Protein AF-M3GY55-F1 (afdb_monomer_lite)

Structure (mmCIF, N/CA/C/O backbone):
data_AF-M3GY55-F1
#
_entry.id   AF-M3GY55-F1
#
loop_
_atom_site.group_PDB
_atom_site.id
_atom_site.type_symbol
_atom_site.label_atom_id
_atom_site.label_alt_id
_atom_site.label_comp_id
_atom_site.label_asym_id
_atom_site.label_entity_id
_atom_site.label_seq_id
_atom_site.pdbx_PDB_ins_code
_atom_site.Cartn_x
_atom_site.Cartn_y
_atom_site.Cartn_z
_atom_site.occupancy
_atom_site.B_iso_or_equiv
_atom_site.auth_seq_id
_atom_site.auth_comp_id
_atom_site.auth_asym_id
_atom_site.auth_atom_id
_atom_site.pdbx_PDB_model_num
ATOM 1 N N . MET A 1 1 ? -26.019 -18.888 15.651 1.00 51.81 1 MET A N 1
ATOM 2 C CA . MET A 1 1 ? -26.261 -18.925 17.114 1.00 51.81 1 MET A CA 1
ATOM 3 C C . MET A 1 1 ? -27.206 -17.791 17.502 1.00 51.81 1 MET A C 1
ATOM 5 O O . MET A 1 1 ? -26.781 -16.644 17.521 1.00 51.81 1 MET A O 1
ATOM 9 N N . LEU A 1 2 ? -28.461 -18.107 17.839 1.00 64.25 2 LEU A N 1
ATOM 10 C CA . LEU A 1 2 ? -29.527 -17.144 18.186 1.00 64.25 2 LEU A CA 1
ATOM 11 C C . LEU A 1 2 ? -29.190 -16.175 19.341 1.00 64.25 2 LEU A C 1
ATOM 13 O O . LEU A 1 2 ? -29.788 -15.107 19.451 1.00 64.25 2 LEU A O 1
ATOM 17 N N . HIS A 1 3 ? -28.241 -16.534 20.205 1.00 71.75 3 HIS A N 1
ATOM 18 C CA . HIS A 1 3 ? -27.856 -15.745 21.377 1.00 71.75 3 HIS A CA 1
ATOM 19 C C . HIS A 1 3 ? -27.001 -14.520 21.028 1.00 71.75 3 HIS A C 1
ATOM 21 O O . HIS A 1 3 ? -27.238 -13.433 21.552 1.00 71.75 3 HIS A O 1
ATOM 27 N N . ARG A 1 4 ? -26.051 -14.663 20.094 1.00 82.56 4 ARG A N 1
ATOM 28 C CA . ARG A 1 4 ? -25.143 -13.579 19.689 1.00 82.56 4 ARG A CA 1
ATOM 29 C C . ARG A 1 4 ? -25.914 -12.393 19.114 1.00 82.56 4 ARG A C 1
ATOM 31 O O . ARG A 1 4 ? -25.642 -11.249 19.463 1.00 82.56 4 ARG A O 1
ATOM 38 N N . ASP A 1 5 ? -26.889 -12.666 18.255 1.00 85.44 5 ASP A N 1
ATOM 39 C CA . ASP A 1 5 ? -27.600 -11.613 17.529 1.00 85.44 5 ASP A CA 1
ATOM 40 C C . ASP A 1 5 ? -28.530 -10.812 18.450 1.00 85.44 5 ASP A C 1
ATOM 42 O O . ASP A 1 5 ? -28.688 -9.602 18.276 1.00 85.44 5 ASP A O 1
ATOM 46 N N . LYS A 1 6 ? -29.086 -11.451 19.491 1.00 89.88 6 LYS A N 1
ATOM 47 C CA . LYS A 1 6 ? -29.847 -10.761 20.545 1.00 89.88 6 LYS A CA 1
ATOM 48 C C . LYS A 1 6 ? -28.959 -9.814 21.352 1.00 89.88 6 LYS A C 1
ATOM 50 O O . LYS A 1 6 ? -29.340 -8.663 21.559 1.00 89.88 6 LYS A O 1
ATOM 55 N N . VAL A 1 7 ? -27.767 -10.266 21.744 1.00 89.62 7 VAL A N 1
ATOM 56 C CA . VAL A 1 7 ? -26.789 -9.433 22.464 1.00 89.62 7 VAL A CA 1
ATOM 57 C C . VAL A 1 7 ? -26.343 -8.256 21.593 1.00 89.62 7 VAL A C 1
ATOM 59 O O . VAL A 1 7 ? -26.393 -7.112 22.038 1.00 89.62 7 VAL A O 1
ATOM 62 N N . PHE A 1 8 ? -26.015 -8.492 20.320 1.00 87.88 8 PHE A N 1
ATOM 63 C CA . PHE A 1 8 ? -25.652 -7.420 19.387 1.00 87.88 8 PHE A CA 1
ATOM 64 C C . PHE A 1 8 ? -26.781 -6.402 19.178 1.00 87.88 8 PHE A C 1
ATOM 66 O O . PHE A 1 8 ? -26.512 -5.201 19.134 1.00 87.88 8 PHE A O 1
ATOM 73 N N . ARG A 1 9 ? -28.044 -6.844 19.086 1.00 89.69 9 ARG A N 1
ATOM 74 C CA . ARG A 1 9 ? -29.204 -5.934 19.011 1.00 89.69 9 ARG A CA 1
ATOM 75 C C . ARG A 1 9 ? -29.340 -5.069 20.261 1.00 89.69 9 ARG A C 1
ATOM 77 O O . ARG A 1 9 ? -29.615 -3.879 20.127 1.00 89.69 9 ARG A O 1
ATOM 84 N N . LEU A 1 10 ? -29.140 -5.641 21.449 1.00 91.88 10 LEU A N 1
ATOM 85 C CA . LEU A 1 10 ? -29.197 -4.899 22.710 1.00 91.88 10 LEU A CA 1
ATOM 86 C C . LEU A 1 10 ? -28.087 -3.844 22.785 1.00 91.88 10 LEU A C 1
ATOM 88 O O . LEU A 1 10 ? -28.365 -2.685 23.084 1.00 91.88 10 LEU A O 1
ATOM 92 N N . LEU A 1 11 ? -26.852 -4.222 22.455 1.00 91.94 11 LEU A N 1
ATOM 93 C CA . LEU A 1 11 ? -25.711 -3.303 22.442 1.00 91.94 11 LEU A CA 1
ATOM 94 C C . LEU A 1 11 ? -25.901 -2.181 21.414 1.00 91.94 11 LEU A C 1
ATOM 96 O O . LEU A 1 11 ? -25.640 -1.020 21.720 1.00 91.94 11 LEU A O 1
ATOM 100 N N . LYS A 1 12 ? -26.430 -2.503 20.225 1.00 87.19 12 LYS A N 1
ATOM 101 C CA . LYS A 1 12 ? -26.747 -1.512 19.187 1.00 87.19 12 LYS A CA 1
ATOM 102 C C . LYS A 1 12 ? -27.807 -0.511 19.650 1.00 87.19 12 LYS A C 1
ATOM 104 O O . LYS A 1 12 ? -27.637 0.681 19.430 1.00 87.19 12 LYS A O 1
ATOM 109 N N . LYS A 1 13 ? -28.879 -0.988 20.299 1.00 91.94 13 LYS A N 1
ATOM 110 C CA . LYS A 1 13 ? -29.971 -0.139 20.812 1.00 91.94 13 LYS A CA 1
ATOM 111 C C . LYS A 1 13 ? -29.494 0.834 21.895 1.00 91.94 13 LYS A C 1
ATOM 113 O O . LYS A 1 13 ? -30.034 1.925 21.993 1.00 91.94 13 LYS A O 1
ATOM 118 N N . ASN A 1 14 ? -28.500 0.438 22.688 1.00 94.19 14 ASN A N 1
ATOM 119 C CA . ASN A 1 14 ? -27.945 1.256 23.769 1.00 94.19 14 ASN A CA 1
ATOM 120 C C . ASN A 1 14 ? -26.708 2.070 23.349 1.00 94.19 14 ASN A C 1
ATOM 122 O O . ASN A 1 14 ? -26.023 2.603 24.212 1.00 94.19 14 ASN A O 1
ATOM 126 N N . HIS A 1 15 ? -26.393 2.155 22.051 1.00 86.31 15 HIS A N 1
ATOM 127 C CA . HIS A 1 15 ? -25.212 2.873 21.545 1.00 86.31 15 HIS A CA 1
ATOM 128 C C . HIS A 1 15 ? -23.872 2.382 22.136 1.00 86.31 15 HIS A C 1
ATOM 130 O O . HIS A 1 15 ? -22.908 3.133 22.226 1.00 86.31 15 HIS A O 1
ATOM 136 N N . LEU A 1 16 ? -23.793 1.098 22.504 1.00 90.12 16 LEU A N 1
ATOM 137 C CA . LEU A 1 16 ? -22.603 0.465 23.096 1.00 90.12 16 LEU A CA 1
ATOM 138 C C . LEU A 1 16 ? -21.729 -0.266 22.065 1.00 90.12 16 LEU A C 1
ATOM 140 O O . LEU A 1 16 ? -20.767 -0.943 22.423 1.00 90.12 16 LEU A O 1
ATOM 144 N N . LEU A 1 17 ? -22.072 -0.183 20.778 1.00 87.38 17 LEU A N 1
ATOM 145 C CA . LEU A 1 17 ? -21.230 -0.706 19.706 1.00 87.38 17 LEU A CA 1
ATOM 146 C C . LEU A 1 17 ? -20.295 0.397 19.225 1.00 87.38 17 LEU A C 1
ATOM 148 O O . LEU A 1 17 ? -20.753 1.424 18.733 1.00 87.38 17 LEU A O 1
ATOM 152 N N . LEU A 1 18 ? -18.990 0.151 19.322 1.00 82.38 18 LEU A N 1
ATOM 153 C CA . LEU A 1 18 ? -17.992 1.020 18.711 1.00 82.38 18 LEU A CA 1
ATOM 154 C C . LEU A 1 18 ? -18.187 1.023 17.193 1.00 82.38 18 LEU A C 1
ATOM 156 O O . LEU A 1 18 ? -18.185 -0.032 16.549 1.00 82.38 18 LEU A O 1
ATOM 160 N N . GLU A 1 19 ? -18.333 2.211 16.613 1.00 78.12 19 GLU A N 1
ATOM 161 C CA . GLU A 1 19 ? -18.286 2.360 15.167 1.00 78.12 19 GLU A CA 1
ATOM 162 C C . GLU A 1 19 ? -16.883 2.002 14.683 1.00 78.12 19 GLU A C 1
ATOM 164 O O . GLU A 1 19 ? -15.871 2.537 15.144 1.00 78.12 19 GLU A O 1
ATOM 169 N N . LYS A 1 20 ? -16.805 1.056 13.748 1.00 73.25 20 LYS A N 1
ATOM 170 C CA . LYS A 1 20 ? -15.530 0.706 13.135 1.00 73.25 20 LYS A CA 1
ATOM 171 C C . LYS A 1 20 ? -15.073 1.908 12.319 1.00 73.25 20 LYS A C 1
ATOM 173 O O . LYS A 1 20 ? -15.693 2.225 11.305 1.00 73.25 20 LYS A O 1
ATOM 178 N N . GLN A 1 21 ? -13.987 2.554 12.740 1.00 74.75 21 GLN A N 1
ATOM 179 C CA . GLN A 1 21 ? -13.401 3.630 11.949 1.00 74.75 21 GLN A CA 1
ATOM 180 C C . GLN A 1 21 ? -13.105 3.121 10.535 1.00 74.75 21 GLN A C 1
ATOM 182 O O . GLN A 1 21 ? -12.567 2.019 10.354 1.00 74.75 21 GLN A O 1
ATOM 187 N N . ARG A 1 22 ? -13.499 3.907 9.526 1.00 74.69 22 ARG A N 1
ATOM 188 C CA . ARG A 1 22 ? -13.202 3.597 8.126 1.00 74.69 22 ARG A CA 1
ATOM 189 C C . ARG A 1 22 ? -11.691 3.439 7.996 1.00 74.69 22 ARG A C 1
ATOM 191 O O . ARG A 1 22 ? -10.938 4.360 8.299 1.00 74.69 22 ARG A O 1
ATOM 198 N N . LYS A 1 23 ? -11.246 2.261 7.555 1.00 70.69 23 LYS A N 1
ATOM 199 C CA . LYS A 1 23 ? -9.848 2.063 7.177 1.00 70.69 23 LYS A CA 1
ATOM 200 C C . LYS A 1 23 ? -9.626 2.841 5.885 1.00 70.69 23 LYS A C 1
ATOM 202 O O . LYS A 1 23 ? -9.970 2.351 4.815 1.00 70.69 23 LYS A O 1
ATOM 207 N N . TYR A 1 24 ? -9.099 4.055 5.982 1.00 72.44 24 TYR A N 1
ATOM 208 C CA . TYR A 1 24 ? -8.532 4.712 4.814 1.00 72.44 24 TYR A CA 1
ATOM 209 C C . TYR A 1 24 ? -7.315 3.901 4.376 1.00 72.44 24 TYR A C 1
ATOM 211 O O . TYR A 1 24 ? -6.477 3.543 5.210 1.00 72.44 24 TYR A O 1
ATOM 219 N N . ALA A 1 25 ? -7.237 3.574 3.086 1.00 70.62 2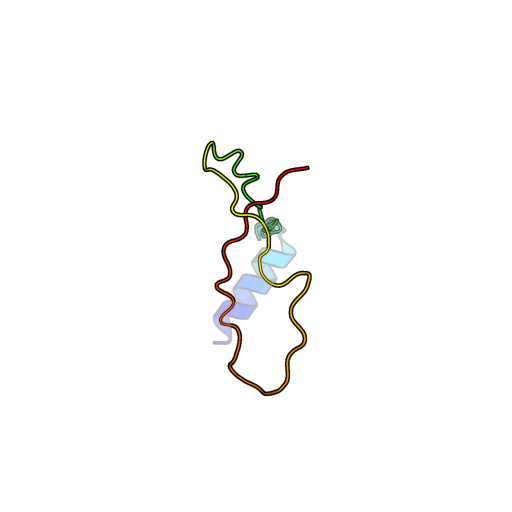5 ALA A N 1
ATOM 220 C CA . ALA A 1 25 ? -6.013 3.050 2.506 1.00 70.62 25 ALA A CA 1
ATOM 221 C C . ALA A 1 25 ? -4.959 4.149 2.651 1.00 70.62 25 ALA A C 1
ATOM 223 O O . ALA A 1 25 ? -4.973 5.149 1.937 1.00 70.62 25 ALA A O 1
ATOM 224 N N . ARG A 1 26 ? -4.104 4.017 3.663 1.00 62.66 26 ARG A N 1
ATOM 225 C CA . ARG A 1 26 ? -3.023 4.958 3.905 1.00 62.66 26 ARG A CA 1
ATOM 226 C C . ARG A 1 26 ? -1.919 4.577 2.930 1.00 62.66 26 ARG A C 1
ATOM 228 O O . ARG A 1 26 ? -1.073 3.750 3.252 1.00 62.66 26 ARG A O 1
ATOM 235 N N . THR A 1 27 ? -1.978 5.118 1.715 1.00 68.06 27 THR A N 1
ATOM 236 C CA . THR A 1 27 ? -0.853 5.030 0.787 1.00 68.06 27 THR A CA 1
ATOM 237 C C . THR A 1 27 ? 0.313 5.723 1.472 1.00 68.06 27 THR A C 1
ATOM 239 O O . THR A 1 27 ? 0.270 6.928 1.732 1.00 68.06 27 THR A O 1
ATOM 242 N N . THR A 1 28 ? 1.335 4.967 1.850 1.00 64.44 28 THR A N 1
ATOM 243 C CA . THR A 1 28 ? 2.612 5.563 2.215 1.00 64.44 28 THR A CA 1
ATOM 244 C C . THR A 1 28 ? 3.101 6.289 0.973 1.00 64.44 28 THR A C 1
ATOM 246 O O . THR A 1 28 ? 3.481 5.644 0.002 1.00 64.44 28 THR A O 1
ATOM 249 N N . ASN A 1 29 ? 3.044 7.624 0.974 1.00 61.47 29 ASN A N 1
ATOM 250 C CA . ASN A 1 29 ? 3.835 8.420 0.046 1.00 61.47 29 ASN A CA 1
ATOM 251 C C . ASN A 1 29 ? 5.295 8.196 0.446 1.00 61.47 29 ASN A C 1
ATOM 253 O O . ASN A 1 29 ? 5.862 8.914 1.272 1.00 61.47 29 ASN A O 1
ATOM 257 N N . SER A 1 30 ? 5.845 7.083 -0.026 1.00 58.88 30 SER A N 1
ATOM 258 C CA . SER A 1 30 ? 7.227 6.703 0.161 1.00 58.88 30 SER A CA 1
ATOM 259 C C . SER A 1 30 ? 8.050 7.666 -0.677 1.00 58.88 30 SER A C 1
ATOM 261 O O . SER A 1 30 ? 8.307 7.416 -1.855 1.00 58.88 30 SER A O 1
ATOM 263 N N . ASN A 1 31 ? 8.452 8.781 -0.061 1.00 62.38 31 ASN A N 1
ATOM 264 C CA . ASN A 1 31 ? 9.485 9.666 -0.582 1.00 62.38 31 ASN A CA 1
ATOM 265 C C . ASN A 1 31 ? 10.839 8.946 -0.510 1.00 62.38 31 ASN A C 1
ATOM 267 O O . ASN A 1 31 ? 11.713 9.280 0.288 1.00 62.38 31 ASN A O 1
ATOM 271 N N . HIS A 1 32 ? 10.945 7.856 -1.263 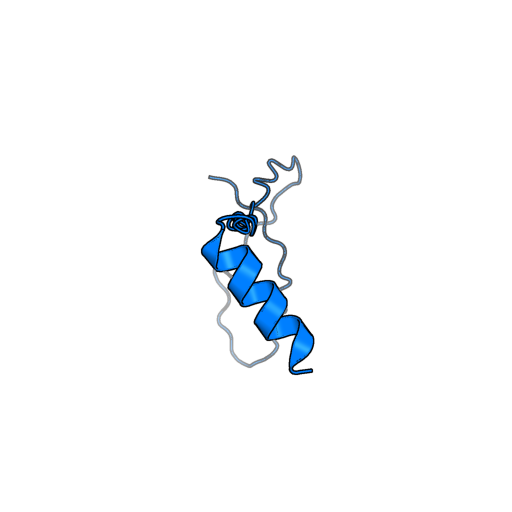1.00 66.88 32 HIS A N 1
ATOM 272 C CA . HIS A 1 32 ? 12.085 6.977 -1.217 1.00 66.88 32 HIS A CA 1
ATOM 273 C C . HIS A 1 32 ? 13.223 7.599 -2.040 1.00 66.88 32 HIS A C 1
ATOM 275 O O . HIS A 1 32 ? 12.991 7.943 -3.199 1.00 66.88 32 HIS A O 1
ATOM 281 N N . PRO A 1 33 ? 14.460 7.686 -1.515 1.00 68.31 33 PRO A N 1
ATOM 282 C CA . PRO A 1 33 ? 15.624 8.177 -2.260 1.00 68.31 33 PRO A CA 1
ATOM 283 C C . PRO A 1 33 ? 16.108 7.235 -3.382 1.00 68.31 33 PRO A C 1
ATOM 285 O O . 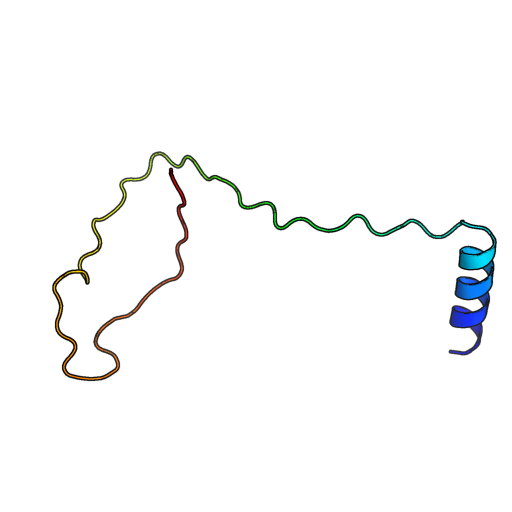PRO A 1 33 ? 17.220 7.397 -3.876 1.00 68.31 33 PRO A O 1
ATOM 288 N N . PHE A 1 34 ? 15.334 6.212 -3.764 1.00 70.56 34 PHE A N 1
ATOM 289 C CA . PHE A 1 34 ? 15.794 5.241 -4.758 1.00 70.56 34 PHE A CA 1
ATOM 290 C C . PHE A 1 34 ? 15.617 5.830 -6.148 1.00 70.56 34 PHE A C 1
ATOM 292 O O . PHE A 1 34 ? 14.615 6.479 -6.450 1.00 70.56 34 PHE A O 1
ATOM 299 N N . PHE A 1 35 ? 16.601 5.555 -6.996 1.00 70.50 35 PHE A N 1
ATOM 300 C CA . PHE A 1 35 ? 16.563 5.918 -8.397 1.00 70.50 35 PHE A CA 1
ATOM 301 C C . PHE A 1 35 ? 15.367 5.251 -9.088 1.00 70.50 35 PHE A C 1
ATOM 303 O O . PHE A 1 35 ? 15.177 4.037 -8.996 1.00 70.50 35 PHE A O 1
ATOM 310 N N . LYS A 1 36 ? 14.565 6.055 -9.788 1.00 74.75 36 LYS A N 1
ATOM 311 C CA . LYS A 1 36 ? 13.474 5.566 -10.629 1.00 74.75 36 LYS A CA 1
ATOM 312 C C . LYS A 1 36 ? 14.034 5.211 -11.997 1.00 74.75 36 LYS A C 1
ATOM 314 O O . LYS A 1 36 ? 14.546 6.079 -12.698 1.00 74.75 36 LYS A O 1
ATOM 319 N N . TYR A 1 37 ? 13.906 3.949 -12.387 1.00 73.94 37 TYR A N 1
ATOM 320 C CA . TYR A 1 37 ? 14.234 3.548 -13.747 1.00 73.94 37 TYR A CA 1
ATOM 321 C C . TYR A 1 37 ? 13.206 4.138 -14.725 1.00 73.94 37 TYR A C 1
ATOM 323 O O . TYR A 1 37 ? 12.007 4.109 -14.435 1.00 73.94 37 TYR A O 1
ATOM 331 N N . PRO A 1 38 ? 13.647 4.693 -15.868 1.00 76.31 38 PRO A N 1
ATOM 332 C CA . PRO A 1 38 ? 12.730 5.186 -16.886 1.00 76.31 38 PRO A CA 1
ATOM 333 C C . PRO A 1 38 ? 11.864 4.036 -17.409 1.00 76.31 38 PRO A C 1
ATOM 335 O O . PRO A 1 38 ? 12.319 2.895 -17.495 1.00 76.31 38 PRO A O 1
ATOM 338 N N . ASN A 1 39 ? 10.617 4.334 -17.780 1.00 79.50 39 ASN A N 1
ATOM 339 C CA . ASN A 1 39 ? 9.740 3.329 -18.366 1.00 79.50 39 ASN A CA 1
ATOM 340 C C . ASN A 1 39 ? 10.270 2.911 -19.748 1.00 79.50 39 ASN A C 1
ATOM 342 O O . ASN A 1 39 ? 10.141 3.649 -20.726 1.00 79.50 39 ASN A O 1
ATOM 346 N N . LEU A 1 40 ? 10.853 1.714 -19.816 1.00 80.00 40 LEU A N 1
ATOM 347 C CA . LEU A 1 40 ? 11.446 1.148 -21.031 1.00 80.00 40 LEU A CA 1
ATOM 348 C C . LEU A 1 40 ? 10.394 0.688 -22.055 1.00 80.00 40 LEU A C 1
ATOM 350 O O . LEU A 1 40 ? 10.734 0.421 -23.204 1.00 80.00 40 LEU A O 1
ATOM 354 N N . ILE A 1 41 ? 9.120 0.613 -21.661 1.00 80.88 41 ILE A N 1
ATOM 355 C CA . ILE A 1 41 ? 8.021 0.104 -22.494 1.00 80.88 41 ILE A CA 1
ATOM 356 C C . ILE A 1 41 ? 7.430 1.202 -23.398 1.00 80.88 41 ILE A C 1
ATOM 358 O O . ILE A 1 41 ? 6.759 0.890 -24.375 1.00 80.88 41 ILE A O 1
ATOM 362 N N . ASN A 1 42 ? 7.709 2.485 -23.131 1.00 76.62 42 ASN A N 1
ATOM 363 C CA . ASN A 1 42 ? 7.043 3.625 -23.782 1.00 76.62 42 ASN A CA 1
ATOM 364 C C . ASN A 1 42 ? 7.086 3.632 -25.326 1.00 76.62 42 ASN A C 1
ATOM 366 O O . ASN A 1 42 ? 6.196 4.215 -25.935 1.00 76.62 42 ASN A O 1
ATOM 370 N N . ASN A 1 43 ? 8.076 2.988 -25.956 1.00 79.06 43 ASN A N 1
ATOM 371 C CA . ASN A 1 43 ? 8.230 2.933 -27.419 1.00 79.06 43 ASN A CA 1
ATOM 372 C C . ASN A 1 43 ? 8.154 1.503 -27.987 1.00 79.06 43 ASN A C 1
ATOM 374 O O . ASN A 1 43 ? 8.581 1.265 -29.117 1.00 79.06 43 ASN A O 1
ATOM 378 N N . LEU A 1 44 ? 7.673 0.533 -27.205 1.00 83.00 44 LEU A N 1
ATOM 379 C CA . LEU A 1 44 ? 7.669 -0.871 -27.605 1.00 83.00 44 LEU A CA 1
ATOM 380 C C . LEU A 1 44 ? 6.339 -1.238 -28.280 1.00 83.00 44 LEU A C 1
ATOM 382 O O . LEU A 1 44 ? 5.277 -1.139 -27.670 1.00 83.00 44 LEU A O 1
ATOM 386 N N . ILE A 1 45 ? 6.395 -1.687 -29.537 1.00 83.00 45 ILE A N 1
ATOM 387 C CA . ILE A 1 45 ? 5.234 -2.257 -30.234 1.00 83.00 45 ILE A CA 1
ATOM 388 C C . ILE A 1 45 ? 5.162 -3.737 -29.868 1.00 83.00 45 ILE A C 1
ATOM 390 O O . ILE A 1 45 ? 6.066 -4.509 -30.184 1.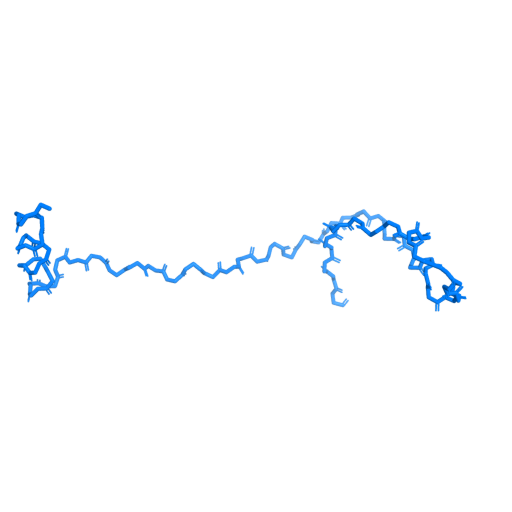00 83.00 45 ILE A O 1
ATOM 394 N N . LEU A 1 46 ? 4.094 -4.135 -29.181 1.00 80.06 46 LEU A N 1
ATOM 395 C CA . LEU A 1 46 ? 3.895 -5.521 -28.772 1.00 80.06 46 LEU A CA 1
ATOM 396 C C . LEU A 1 46 ? 3.368 -6.341 -29.947 1.00 80.06 46 LEU A C 1
ATOM 398 O O . LEU A 1 46 ? 2.275 -6.081 -30.442 1.00 80.06 46 LEU A O 1
ATOM 402 N N . ALA A 1 47 ? 4.154 -7.326 -30.378 1.00 82.38 47 ALA A N 1
ATOM 403 C CA . ALA A 1 47 ? 3.768 -8.249 -31.442 1.00 82.38 47 ALA A CA 1
ATOM 404 C C . ALA A 1 47 ? 2.935 -9.432 -30.915 1.00 82.38 47 ALA A C 1
ATOM 406 O O . ALA A 1 47 ? 2.053 -9.913 -31.617 1.00 82.38 47 ALA A O 1
ATOM 407 N N . GLU A 1 48 ? 3.194 -9.883 -29.680 1.00 84.00 48 GLU A N 1
ATOM 408 C CA . GLU A 1 48 ? 2.580 -11.076 -29.083 1.00 84.00 48 GLU A CA 1
ATOM 409 C C . GLU A 1 48 ? 2.430 -10.949 -27.552 1.00 84.00 48 GLU A C 1
ATOM 411 O O . GLU A 1 48 ? 3.014 -10.069 -26.911 1.00 84.00 48 GLU A O 1
ATOM 416 N N . ALA A 1 49 ? 1.629 -11.835 -26.951 1.00 79.81 49 ALA A N 1
ATOM 417 C CA . ALA A 1 49 ? 1.459 -11.915 -25.499 1.00 79.81 49 ALA A CA 1
ATOM 418 C C . ALA A 1 49 ? 2.739 -12.428 -24.798 1.00 79.81 49 ALA A C 1
ATOM 420 O O . ALA A 1 49 ? 3.529 -13.154 -25.390 1.00 79.81 49 ALA A O 1
ATOM 421 N N . ASN A 1 50 ? 2.918 -12.098 -23.510 1.00 80.50 50 ASN A N 1
ATOM 422 C CA . ASN A 1 50 ? 4.062 -12.487 -22.652 1.00 80.50 50 ASN A CA 1
ATOM 423 C C . ASN A 1 50 ? 5.422 -11.816 -22.941 1.00 80.50 50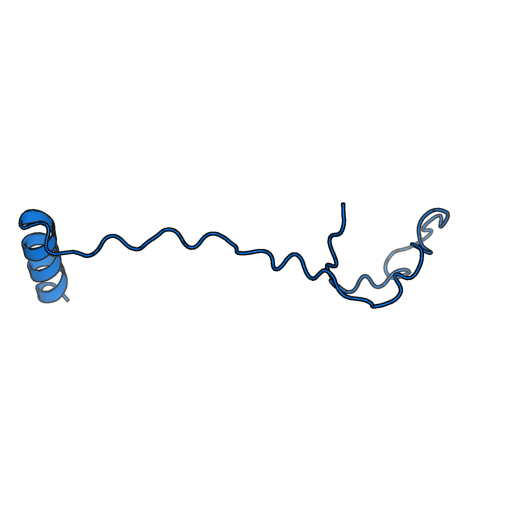 ASN 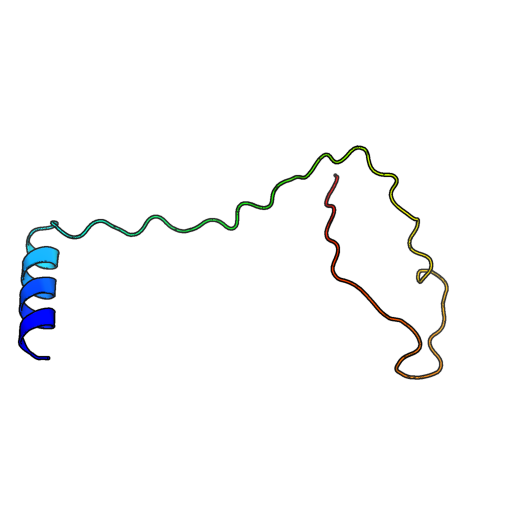A C 1
ATOM 425 O O . ASN A 1 50 ? 6.436 -12.239 -22.393 1.00 80.50 50 ASN A O 1
ATOM 429 N N . LEU A 1 51 ? 5.469 -10.749 -23.743 1.00 81.94 51 LEU A N 1
ATOM 430 C CA . LEU A 1 51 ? 6.713 -10.003 -24.002 1.00 81.94 51 LEU A CA 1
ATOM 431 C C . LEU A 1 51 ? 7.130 -9.065 -22.857 1.00 81.94 51 LEU A C 1
ATOM 433 O O . LEU A 1 51 ? 8.280 -8.636 -22.792 1.00 81.94 51 LEU A O 1
ATOM 437 N N . ILE A 1 52 ? 6.200 -8.728 -21.961 1.00 81.19 52 ILE A N 1
ATOM 438 C CA . ILE A 1 52 ? 6.436 -7.819 -20.840 1.00 81.19 52 ILE A CA 1
ATOM 439 C C . ILE A 1 52 ? 5.982 -8.489 -19.553 1.00 81.19 52 ILE A C 1
ATOM 441 O O . ILE A 1 52 ? 4.843 -8.940 -19.441 1.00 81.19 52 ILE A O 1
ATOM 445 N N . PHE A 1 53 ? 6.862 -8.461 -18.556 1.00 78.44 53 PHE A N 1
ATOM 446 C CA . PHE A 1 53 ? 6.521 -8.765 -17.176 1.00 78.44 53 PHE A CA 1
ATOM 447 C C . PHE A 1 53 ? 6.458 -7.458 -16.394 1.00 78.44 53 PHE A C 1
ATOM 449 O O . PHE A 1 53 ? 7.464 -6.768 -16.236 1.00 78.44 53 PHE A O 1
ATOM 456 N N . VAL A 1 54 ? 5.263 -7.109 -15.924 1.00 71.12 54 VAL A N 1
ATOM 457 C CA . VAL A 1 54 ? 5.062 -5.970 -15.028 1.00 71.12 54 VAL A CA 1
ATOM 458 C C . VAL A 1 54 ? 5.049 -6.504 -13.603 1.00 71.12 54 VAL A C 1
ATOM 460 O O . VAL A 1 54 ? 4.211 -7.337 -13.261 1.00 71.12 54 VAL A O 1
ATOM 463 N N . SER A 1 55 ? 5.984 -6.044 -12.775 1.00 65.19 55 SER A N 1
ATOM 464 C CA . SER A 1 55 ? 5.918 -6.233 -11.329 1.00 65.19 55 SER A CA 1
ATOM 465 C C . SER A 1 55 ? 5.331 -4.980 -10.691 1.00 65.19 55 SER A C 1
ATOM 467 O O . SER A 1 55 ? 5.699 -3.855 -11.031 1.00 65.19 55 SER A O 1
ATOM 469 N N . ASP A 1 56 ? 4.384 -5.175 -9.777 1.00 62.47 56 ASP A N 1
ATOM 470 C CA . ASP A 1 56 ? 3.633 -4.079 -9.175 1.00 62.47 56 ASP A CA 1
ATOM 471 C C . ASP A 1 56 ? 4.433 -3.442 -8.027 1.00 62.47 56 ASP A C 1
ATOM 473 O O . ASP A 1 56 ? 4.218 -3.714 -6.845 1.00 62.47 56 ASP A O 1
ATOM 477 N N . ILE A 1 57 ? 5.435 -2.634 -8.382 1.00 61.50 57 ILE A N 1
ATOM 478 C CA . ILE A 1 57 ? 6.170 -1.777 -7.445 1.00 61.50 57 ILE A CA 1
ATOM 479 C C . ILE A 1 57 ? 5.710 -0.328 -7.611 1.00 61.50 57 ILE A C 1
ATOM 481 O O . ILE A 1 57 ? 6.216 0.432 -8.433 1.00 61.50 57 ILE A O 1
ATOM 485 N N . TYR A 1 58 ? 4.734 0.066 -6.795 1.00 54.12 58 TYR A N 1
ATOM 486 C CA . TYR A 1 58 ? 4.237 1.438 -6.734 1.00 54.12 58 TYR A CA 1
ATOM 487 C C . TYR A 1 58 ? 5.185 2.344 -5.929 1.00 54.12 58 TYR A C 1
ATOM 489 O O . TYR A 1 58 ? 5.297 2.220 -4.710 1.00 54.12 58 TYR A O 1
ATOM 497 N N . LEU A 1 59 ? 5.807 3.321 -6.598 1.00 54.25 59 LEU A N 1
ATOM 498 C CA . LEU A 1 59 ? 6.435 4.493 -5.974 1.00 54.25 59 LEU A CA 1
ATOM 499 C C . LEU A 1 59 ? 5.827 5.770 -6.573 1.00 54.25 59 LEU A C 1
ATOM 501 O O . LEU A 1 59 ? 6.301 6.304 -7.575 1.00 54.25 59 LEU A O 1
ATOM 505 N N . HIS A 1 60 ? 4.760 6.262 -5.946 1.00 44.53 60 HIS A N 1
ATOM 506 C CA . HIS A 1 60 ? 4.143 7.546 -6.274 1.00 44.53 60 HIS A CA 1
ATOM 507 C C . HIS A 1 60 ? 5.085 8.697 -5.880 1.00 44.53 60 HIS A C 1
ATOM 509 O O . HIS A 1 60 ? 5.437 8.812 -4.709 1.00 44.53 60 HIS A O 1
ATOM 515 N N . GLN A 1 61 ? 5.465 9.579 -6.810 1.00 49.81 61 GLN A N 1
ATOM 516 C CA . GLN A 1 61 ? 5.884 10.948 -6.463 1.00 49.81 61 GLN A CA 1
ATOM 517 C C . GLN A 1 61 ? 5.269 11.919 -7.475 1.00 49.81 61 GLN A C 1
ATOM 519 O O . GLN A 1 61 ? 5.169 11.563 -8.649 1.00 49.81 61 GLN A O 1
ATOM 524 N N . ASN A 1 62 ? 4.836 13.072 -6.952 1.00 42.88 62 ASN A N 1
ATOM 525 C CA . ASN A 1 62 ? 4.182 14.184 -7.649 1.00 42.88 62 ASN A CA 1
ATOM 526 C C . ASN A 1 62 ? 5.021 14.766 -8.785 1.00 42.88 62 ASN A C 1
ATOM 528 O O . ASN A 1 62 ? 6.263 14.793 -8.628 1.00 42.88 62 ASN A O 1
#

Organism: NCBI:txid1088540

Sequence (62 aa):
MLHRDKVFRLLKKNHLLLEKQRKYARTTNSNHPFFKYPNLINNLILAEANLIFVSDIYLHQN

Foldseek 3Di:
DVVVVVVVVVCVVVVNDDDDPPPDPPPPLCPDPDDDDPDPCPPDDDPDPPPDDDDPDDNDDD

pLDDT: mean 74.62, std 12.15, range [42.88, 94.19]

Secondary structure (DSSP, 8-state):
-HHHHHHHHHHHHTT-SPP--------------SPPPP-TTTT----STTS-----------

Radius of gyration: 24.53 Å; chains: 1; bounding box: 46×33×55 Å